Protein AF-A0A7K0ZS64-F1 (afdb_monomer_lite)

Sequence (183 aa):
MRKPKEALHILVADTDDVVGLVGSRLLLAALDNKNVDVAVKVQVAVQSPSAVNLPLPSLPQLPNLVALISQQVKVASPRFSRRASLVLGFSGVNEQVVSNVRSAGSTVPVINLCSFVPALETDLGQIKGNKTIKNLHDSAYRFAANNNVLDCDVCERHREDDESYWLNIADVGARFAVAISKK

pLDDT: mean 80.29, std 14.29, range [37.06, 95.44]

Foldseek 3Di:
DDDQDEAAQEEEAAPDQVQSQLLQLLLVVLLVPFAFSHRYAYAYADPDPVSLPPDPVNPPPADPVSNPRDRRHHHDDPVSLLVHQAYEYAFFGDPVSVVSSVVSVDPHQYAHLLVLLVQLCVQLVPDDDWDDVVSVRVSSNVDSVPDDRGGDPPLPPPDSHDPVSSVSSSVSSNSVSVSNGGD

Radius of gyration: 15.55 Å; chains: 1; bounding box: 38×33×40 Å

Secondary structure (DSSP, 8-state):
-PPPS-EEEEEE-BSSHHHHHHHHHHHHHHHHTS--SSEEEEEEPPS-GGGGG--GGGSS---HHHHT--PPPEE--HHHHTT-SEEEESSBB-HHHHHHHHHTT----EEEHHHHHHHHHHHHHH--S---HHHHHHHHHHHHHHS--SB-TTSTT--TT-HHHHHHHHHHHHHHHHHHS--

Structure (mmCIF, N/CA/C/O backbone):
data_AF-A0A7K0ZS64-F1
#
_entry.id   AF-A0A7K0ZS64-F1
#
loop_
_atom_site.group_PDB
_atom_site.id
_atom_site.type_symbol
_atom_site.label_atom_id
_atom_site.label_alt_id
_atom_site.label_comp_id
_atom_site.label_asym_id
_atom_site.label_entity_id
_atom_site.label_seq_id
_atom_site.pdbx_PDB_ins_code
_atom_site.Cartn_x
_atom_site.Cartn_y
_atom_site.Cartn_z
_atom_site.occupancy
_atom_site.B_iso_or_equiv
_atom_site.auth_seq_id
_atom_site.auth_comp_id
_atom_site.auth_asym_id
_atom_site.auth_atom_id
_atom_site.pdbx_PDB_model_num
ATOM 1 N N . MET A 1 1 ? 1.962 -16.020 26.891 1.00 37.06 1 MET A N 1
ATOM 2 C CA . MET A 1 1 ? 2.330 -15.234 25.689 1.00 37.06 1 MET A CA 1
ATOM 3 C C . MET A 1 1 ? 1.082 -15.038 24.835 1.00 37.06 1 MET A C 1
ATOM 5 O O . MET A 1 1 ? 0.492 -16.029 24.422 1.00 37.06 1 MET A O 1
ATOM 9 N N . ARG A 1 2 ? 0.605 -13.801 24.636 1.00 40.75 2 ARG A N 1
ATOM 10 C CA . ARG A 1 2 ? -0.553 -13.532 23.760 1.00 40.75 2 ARG A CA 1
ATOM 11 C C . ARG A 1 2 ? -0.075 -13.564 22.302 1.00 40.75 2 ARG A C 1
ATOM 13 O O . ARG A 1 2 ? 0.843 -12.829 21.961 1.00 40.75 2 ARG A O 1
ATOM 20 N N . LYS A 1 3 ? -0.670 -14.425 21.466 1.00 39.59 3 LYS A N 1
ATOM 21 C CA . LYS A 1 3 ? -0.498 -14.388 20.000 1.00 39.59 3 LYS A CA 1
ATOM 22 C C . LYS A 1 3 ? -0.865 -12.982 19.493 1.00 39.59 3 LYS A C 1
ATOM 24 O O . LYS A 1 3 ? -1.810 -12.411 20.045 1.00 39.59 3 LYS A O 1
ATOM 29 N N . PRO A 1 4 ? -0.191 -12.428 18.469 1.00 45.56 4 PRO A N 1
ATOM 30 C CA . PRO A 1 4 ? -0.660 -11.191 17.862 1.00 45.56 4 PRO A CA 1
ATOM 31 C C . PRO A 1 4 ? -2.089 -11.397 17.338 1.00 45.56 4 PRO A C 1
ATOM 33 O O . PRO A 1 4 ? -2.377 -12.359 16.620 1.00 45.56 4 PRO A O 1
ATOM 36 N N . LYS A 1 5 ? -2.982 -10.514 17.797 1.00 55.19 5 LYS A N 1
ATOM 37 C CA . LYS A 1 5 ? -4.340 -10.319 17.294 1.00 55.19 5 LYS A CA 1
ATOM 38 C C . LYS A 1 5 ? -4.209 -9.744 15.886 1.00 55.19 5 LYS A C 1
ATOM 40 O O . LYS A 1 5 ? -3.845 -8.586 15.770 1.00 55.19 5 LYS A O 1
ATOM 45 N N . GLU A 1 6 ? -4.508 -10.555 14.874 1.00 65.69 6 GLU A N 1
ATOM 46 C CA . GLU A 1 6 ? -4.578 -10.163 13.457 1.00 65.69 6 GLU A CA 1
ATOM 47 C C . GLU A 1 6 ? -3.235 -9.683 12.852 1.00 65.69 6 GLU A C 1
ATOM 49 O O . GLU A 1 6 ? -2.422 -9.015 13.485 1.00 65.69 6 GLU A O 1
ATOM 54 N N . ALA A 1 7 ? -2.943 -10.101 11.620 1.00 81.88 7 ALA A N 1
ATOM 55 C CA . ALA A 1 7 ? -1.731 -9.695 10.912 1.00 81.88 7 ALA A CA 1
ATOM 56 C C . ALA A 1 7 ? -2.129 -9.023 9.602 1.00 81.88 7 ALA A C 1
ATOM 58 O O . ALA A 1 7 ? -2.833 -9.630 8.792 1.00 81.88 7 ALA A O 1
ATOM 59 N N . LEU A 1 8 ? -1.661 -7.794 9.405 1.00 89.75 8 LEU A N 1
ATOM 60 C CA . LEU A 1 8 ? -1.902 -7.027 8.194 1.00 89.75 8 LEU A CA 1
ATOM 61 C C . LEU A 1 8 ? -0.904 -7.485 7.128 1.00 89.75 8 LEU A C 1
ATOM 63 O O . LEU A 1 8 ? 0.296 -7.235 7.246 1.00 89.75 8 LEU A O 1
ATOM 67 N N . HIS A 1 9 ? -1.389 -8.188 6.106 1.00 93.19 9 HIS A N 1
ATOM 68 C CA . HIS A 1 9 ? -0.557 -8.627 4.987 1.00 93.19 9 HIS A CA 1
ATOM 69 C C . HIS A 1 9 ? -0.666 -7.601 3.859 1.00 93.19 9 HIS A C 1
ATOM 71 O O . HIS A 1 9 ? -1.687 -7.532 3.179 1.00 93.19 9 HIS A O 1
ATOM 77 N N . ILE A 1 10 ? 0.379 -6.805 3.669 1.00 95.44 10 ILE A N 1
ATOM 78 C CA . ILE A 1 10 ? 0.465 -5.805 2.609 1.00 95.44 10 ILE A CA 1
ATOM 79 C C . ILE A 1 10 ? 1.224 -6.418 1.435 1.00 95.44 10 ILE A C 1
ATOM 81 O O . ILE A 1 10 ? 2.388 -6.806 1.569 1.00 95.44 10 ILE A O 1
ATOM 85 N N . LEU A 1 11 ? 0.553 -6.509 0.291 1.00 95.25 11 LEU A N 1
ATOM 86 C CA . LEU A 1 11 ? 1.171 -6.846 -0.982 1.00 95.25 11 LEU A CA 1
ATOM 87 C C . LEU A 1 11 ? 1.473 -5.555 -1.737 1.00 95.25 11 LEU A C 1
ATOM 89 O O . LEU A 1 11 ? 0.552 -4.840 -2.124 1.00 95.25 11 LEU A O 1
ATOM 93 N N . VAL A 1 12 ? 2.749 -5.278 -1.968 1.00 95.06 12 VAL A N 1
ATOM 94 C CA . VAL A 1 12 ? 3.163 -4.181 -2.841 1.00 95.06 12 VAL A CA 1
ATOM 95 C C . VAL A 1 12 ? 3.227 -4.709 -4.266 1.00 95.06 12 VAL A C 1
ATOM 97 O O . VAL A 1 12 ? 3.943 -5.666 -4.539 1.00 95.06 12 VAL A O 1
ATOM 100 N N . ALA A 1 13 ? 2.434 -4.126 -5.149 1.00 92.94 13 ALA A N 1
ATOM 101 C CA . ALA A 1 13 ? 2.282 -4.496 -6.547 1.00 92.94 13 ALA A CA 1
ATOM 102 C C . ALA A 1 13 ? 2.458 -3.240 -7.403 1.00 92.94 13 ALA A C 1
ATOM 104 O O . ALA A 1 13 ? 1.543 -2.838 -8.115 1.00 92.94 13 ALA A O 1
ATOM 105 N N . ASP A 1 14 ? 3.608 -2.587 -7.257 1.00 91.00 14 ASP A N 1
ATOM 106 C CA . ASP A 1 14 ? 3.918 -1.373 -8.004 1.00 91.00 14 ASP A CA 1
ATOM 107 C C . ASP A 1 14 ? 4.063 -1.680 -9.502 1.00 91.00 14 ASP A C 1
ATOM 109 O O . ASP A 1 14 ? 4.414 -2.798 -9.892 1.00 91.00 14 ASP A O 1
ATOM 113 N N . THR A 1 15 ? 3.738 -0.702 -10.342 1.00 87.06 15 THR A N 1
ATOM 114 C CA . THR A 1 15 ? 3.976 -0.754 -11.790 1.00 87.06 15 THR A CA 1
ATOM 115 C C . THR A 1 15 ? 5.456 -0.898 -12.129 1.00 87.06 15 THR A C 1
ATOM 117 O O . THR A 1 15 ? 5.778 -1.547 -13.123 1.00 87.06 15 THR A O 1
ATOM 120 N N . ASP A 1 16 ? 6.334 -0.340 -11.292 1.00 84.69 16 ASP A N 1
ATOM 121 C CA . ASP A 1 16 ? 7.782 -0.420 -11.425 1.00 84.69 16 ASP A CA 1
ATOM 122 C C . ASP A 1 16 ? 8.390 -1.298 -10.313 1.00 84.69 16 ASP A C 1
ATOM 124 O O . ASP A 1 16 ? 8.186 -1.061 -9.118 1.00 84.69 16 ASP A O 1
ATOM 128 N N . ASP A 1 17 ? 9.151 -2.330 -10.696 1.00 83.44 17 ASP A N 1
ATOM 129 C CA . ASP A 1 17 ? 9.758 -3.275 -9.750 1.00 83.44 17 ASP A CA 1
ATOM 130 C C . ASP A 1 17 ? 10.768 -2.577 -8.807 1.00 83.44 17 ASP A C 1
ATOM 132 O O . ASP A 1 17 ? 10.855 -2.946 -7.631 1.00 83.44 17 ASP A O 1
ATOM 136 N N . VAL A 1 18 ? 11.511 -1.564 -9.275 1.00 82.94 18 VAL A N 1
ATOM 137 C CA . VAL A 1 18 ? 12.466 -0.792 -8.460 1.00 82.94 18 VAL A CA 1
ATOM 138 C C . VAL A 1 18 ? 11.723 0.041 -7.430 1.00 82.94 18 VAL A C 1
ATOM 140 O O . VAL A 1 18 ? 12.035 -0.036 -6.237 1.00 82.94 18 VAL A O 1
ATOM 143 N N . VAL A 1 19 ? 10.699 0.777 -7.862 1.00 86.31 19 VAL A N 1
ATOM 144 C CA . VAL A 1 19 ? 9.859 1.576 -6.961 1.00 86.31 19 VAL A CA 1
ATOM 145 C C . VAL A 1 19 ? 9.161 0.679 -5.945 1.00 86.31 19 VAL A C 1
ATOM 147 O O . VAL A 1 19 ? 9.183 0.966 -4.747 1.00 86.31 19 VAL A O 1
ATOM 150 N N . GLY A 1 20 ? 8.619 -0.459 -6.381 1.00 89.25 20 GLY A N 1
ATOM 151 C CA . GLY A 1 20 ? 8.008 -1.447 -5.499 1.00 89.25 20 GLY A CA 1
ATOM 152 C C . GLY A 1 20 ? 8.982 -1.972 -4.445 1.00 89.25 20 GLY A C 1
ATOM 153 O O . GLY A 1 20 ? 8.640 -2.028 -3.259 1.00 89.25 20 GLY A O 1
ATOM 154 N N . LEU A 1 21 ? 10.211 -2.319 -4.840 1.00 87.31 21 LEU A N 1
ATOM 155 C CA . LEU A 1 21 ? 11.250 -2.810 -3.934 1.00 87.31 21 LEU A CA 1
ATOM 156 C C . LEU A 1 21 ? 11.711 -1.735 -2.948 1.00 87.31 21 LEU A C 1
ATOM 158 O O . LEU A 1 21 ? 11.668 -1.975 -1.740 1.00 87.31 21 LEU A O 1
ATOM 162 N N . VAL A 1 22 ? 12.141 -0.569 -3.431 1.00 86.94 22 VAL A N 1
ATOM 163 C CA . VAL A 1 22 ? 12.672 0.520 -2.595 1.00 86.94 22 VAL A CA 1
ATOM 164 C C . VAL A 1 22 ? 11.569 1.114 -1.721 1.00 86.94 22 VAL A C 1
ATOM 166 O O . VAL A 1 22 ? 11.741 1.210 -0.506 1.00 86.94 22 VAL A O 1
ATOM 169 N N . GLY A 1 23 ? 10.395 1.399 -2.288 1.00 90.62 23 GLY A N 1
ATOM 170 C CA . GLY A 1 23 ? 9.228 1.885 -1.552 1.00 90.62 23 GLY A CA 1
ATOM 171 C C . GLY A 1 23 ? 8.790 0.930 -0.443 1.00 90.62 23 GLY A C 1
ATOM 172 O O . GLY A 1 23 ? 8.464 1.358 0.663 1.00 90.62 23 GLY A O 1
ATOM 173 N N . SER A 1 24 ? 8.886 -0.384 -0.660 1.00 92.44 24 SER A N 1
ATOM 174 C CA . SER A 1 24 ? 8.609 -1.361 0.400 1.00 92.44 24 SER A CA 1
ATOM 175 C C . SER A 1 24 ? 9.630 -1.335 1.532 1.00 92.44 24 SER A C 1
ATOM 177 O O . SER A 1 24 ? 9.258 -1.571 2.681 1.00 92.44 24 SER A O 1
ATOM 179 N N . ARG A 1 25 ? 10.905 -1.040 1.245 1.00 90.38 25 ARG A N 1
ATOM 180 C CA . ARG A 1 25 ? 11.928 -0.861 2.290 1.00 90.38 25 ARG A CA 1
ATOM 181 C C . ARG A 1 25 ? 11.641 0.384 3.110 1.00 90.38 25 ARG A C 1
ATOM 183 O O . ARG A 1 25 ? 11.686 0.311 4.333 1.00 90.38 25 ARG A O 1
ATOM 190 N N . LEU A 1 26 ? 11.288 1.482 2.441 1.00 90.94 26 LEU A N 1
ATOM 191 C CA . LEU A 1 26 ? 10.873 2.735 3.074 1.00 90.94 26 LEU A CA 1
ATOM 192 C C . LEU A 1 26 ? 9.656 2.522 3.980 1.00 90.94 26 LEU A C 1
ATOM 194 O O . LEU A 1 26 ? 9.672 2.911 5.147 1.00 90.94 26 LEU A O 1
ATOM 198 N N . LEU A 1 27 ? 8.634 1.830 3.477 1.00 93.31 27 LEU A N 1
ATOM 199 C CA . LEU A 1 27 ? 7.438 1.494 4.242 1.00 93.31 27 LEU A CA 1
ATOM 200 C C . LEU A 1 27 ? 7.762 0.602 5.447 1.00 93.31 27 LEU A C 1
ATOM 202 O O . LEU A 1 27 ? 7.285 0.870 6.545 1.00 93.31 27 LEU A O 1
ATOM 206 N N . LEU A 1 28 ? 8.585 -0.436 5.277 1.00 91.19 28 LEU A N 1
ATOM 207 C CA . LEU A 1 28 ? 9.027 -1.274 6.395 1.00 91.19 28 LEU A CA 1
ATOM 208 C C . LEU A 1 28 ? 9.800 -0.463 7.436 1.00 91.19 28 LEU A C 1
ATOM 210 O O . LEU A 1 28 ? 9.508 -0.579 8.619 1.00 91.19 28 LEU A O 1
ATOM 214 N N . ALA A 1 29 ? 10.720 0.403 7.010 1.00 89.38 29 ALA A N 1
ATOM 215 C CA . ALA A 1 29 ? 11.474 1.265 7.913 1.00 89.38 29 ALA A CA 1
ATOM 216 C C . ALA A 1 29 ? 10.550 2.204 8.701 1.00 89.38 29 ALA A C 1
ATOM 218 O O . ALA A 1 29 ? 10.731 2.402 9.903 1.00 89.38 29 ALA A O 1
ATOM 219 N N . ALA A 1 30 ? 9.529 2.759 8.048 1.00 90.25 30 ALA A N 1
ATOM 220 C CA . ALA A 1 30 ? 8.510 3.566 8.702 1.00 90.25 30 ALA A CA 1
ATOM 221 C C . ALA A 1 30 ? 7.696 2.758 9.725 1.00 90.25 30 ALA A C 1
ATOM 223 O O . ALA A 1 30 ? 7.460 3.239 10.832 1.00 90.25 30 ALA A O 1
ATOM 224 N N . LEU A 1 31 ? 7.289 1.536 9.377 1.00 89.50 31 LEU A N 1
ATOM 225 C CA . LEU A 1 31 ? 6.524 0.650 10.255 1.00 89.50 31 LEU A CA 1
ATOM 226 C C . LEU A 1 31 ? 7.343 0.184 11.463 1.00 89.50 31 LEU A C 1
ATOM 228 O O . LEU A 1 31 ? 6.822 0.212 12.572 1.00 89.50 31 LEU A O 1
ATOM 232 N N . ASP A 1 32 ? 8.615 -0.175 11.273 1.00 85.56 32 ASP A N 1
ATOM 233 C CA . ASP A 1 32 ? 9.528 -0.591 12.348 1.00 85.56 32 ASP A CA 1
ATOM 234 C C . ASP A 1 32 ? 9.771 0.543 13.359 1.00 85.56 32 ASP A C 1
ATOM 236 O O . ASP A 1 32 ? 9.896 0.306 14.560 1.00 85.56 32 ASP A O 1
ATOM 240 N N . ASN A 1 33 ? 9.799 1.794 12.885 1.00 80.50 33 ASN A N 1
ATOM 241 C CA . ASN A 1 33 ? 9.957 2.981 13.727 1.00 80.50 33 ASN A CA 1
ATOM 242 C C . ASN A 1 33 ? 8.678 3.383 14.483 1.00 80.50 33 ASN A C 1
ATOM 244 O O . ASN A 1 33 ? 8.717 4.294 15.318 1.00 80.50 33 ASN A O 1
ATOM 248 N N . LYS A 1 34 ? 7.527 2.765 14.195 1.00 79.31 34 LYS A N 1
ATOM 249 C CA . LYS A 1 34 ? 6.248 3.091 14.837 1.00 79.31 34 LYS A CA 1
ATOM 250 C C . LYS A 1 34 ? 5.751 1.909 15.662 1.00 79.31 34 LYS A C 1
ATOM 252 O O . LYS A 1 34 ? 5.772 0.764 15.233 1.00 79.31 34 LYS A O 1
ATOM 257 N N . ASN A 1 35 ? 5.226 2.192 16.854 1.00 67.19 35 ASN A N 1
ATOM 258 C CA . ASN A 1 35 ? 4.587 1.182 17.704 1.00 67.19 35 ASN A CA 1
ATOM 259 C C . ASN A 1 35 ? 3.205 0.793 17.144 1.00 67.19 35 ASN A C 1
ATOM 261 O O . ASN A 1 35 ? 2.166 1.193 17.672 1.00 67.19 35 ASN A O 1
ATOM 265 N N . VAL A 1 36 ? 3.188 0.030 16.054 1.00 68.94 36 VAL A N 1
ATOM 266 C CA . VAL A 1 36 ? 1.974 -0.549 15.467 1.00 68.94 36 VAL A CA 1
ATOM 267 C C . VAL A 1 36 ? 1.550 -1.778 16.296 1.00 68.94 36 VAL A C 1
ATOM 269 O O . VAL A 1 36 ? 2.353 -2.680 16.514 1.00 68.94 36 VAL A O 1
ATOM 272 N N . ASP A 1 37 ? 0.296 -1.856 16.776 1.00 66.94 37 ASP A N 1
ATOM 273 C CA . ASP A 1 37 ? -0.239 -3.020 17.545 1.00 66.94 37 ASP A CA 1
ATOM 274 C C . ASP A 1 37 ? -0.221 -4.327 16.776 1.00 66.94 37 ASP A C 1
ATOM 276 O O . ASP A 1 37 ? -0.379 -5.411 17.344 1.00 66.94 37 ASP A O 1
ATOM 280 N N . VAL A 1 38 ? -0.194 -4.183 15.464 1.00 72.81 38 VAL A N 1
ATOM 281 C CA . VAL A 1 38 ? -0.557 -5.197 14.503 1.00 72.81 38 VAL A CA 1
ATOM 282 C C . VAL A 1 38 ? 0.721 -5.715 13.899 1.00 72.81 38 VAL A C 1
ATOM 284 O O . VAL A 1 38 ? 1.593 -4.946 13.503 1.00 72.81 38 VAL A O 1
ATOM 287 N N . ALA A 1 39 ? 0.817 -7.033 13.773 1.00 82.62 39 ALA A N 1
ATOM 288 C CA . ALA A 1 39 ? 1.901 -7.616 13.007 1.00 82.62 39 ALA A CA 1
ATOM 289 C C . ALA A 1 39 ? 1.707 -7.250 11.527 1.00 82.62 39 ALA A C 1
ATOM 291 O O . ALA A 1 39 ? 0.869 -7.849 10.851 1.00 82.62 39 ALA A O 1
ATOM 292 N N . VAL A 1 40 ? 2.463 -6.273 11.026 1.00 88.19 40 VAL A N 1
ATOM 293 C CA . VAL A 1 40 ? 2.460 -5.913 9.605 1.00 88.19 40 VAL A CA 1
ATOM 294 C C . VAL A 1 40 ? 3.497 -6.757 8.875 1.00 88.19 40 VAL A C 1
ATOM 296 O O . VAL A 1 40 ? 4.635 -6.901 9.315 1.00 88.19 40 VAL A O 1
ATOM 299 N N . LYS A 1 41 ? 3.095 -7.358 7.758 1.00 91.75 41 LYS A N 1
ATOM 300 C CA . LYS A 1 41 ? 3.989 -8.077 6.852 1.00 91.75 41 LYS A CA 1
ATOM 301 C C . LYS A 1 41 ? 3.887 -7.445 5.482 1.00 91.75 41 LYS A C 1
ATOM 303 O O . LYS A 1 41 ? 2.808 -7.456 4.901 1.00 91.75 41 LYS A O 1
ATOM 308 N N . VAL A 1 42 ? 5.009 -6.961 4.966 1.00 93.31 42 VAL A N 1
ATOM 309 C CA . VAL A 1 42 ? 5.106 -6.374 3.627 1.00 93.31 42 VAL A CA 1
ATOM 310 C C . VAL A 1 42 ? 5.871 -7.340 2.724 1.00 93.31 42 VAL A C 1
ATOM 312 O O . VAL A 1 42 ? 6.944 -7.820 3.101 1.00 93.31 42 VAL A O 1
ATOM 315 N N . GLN A 1 43 ? 5.313 -7.666 1.558 1.00 93.19 43 GLN A N 1
ATOM 316 C CA . GLN A 1 43 ? 6.025 -8.377 0.489 1.00 93.19 43 GLN A CA 1
ATOM 317 C C . GLN A 1 43 ? 5.726 -7.733 -0.862 1.00 93.19 43 GLN A C 1
ATOM 319 O O . GLN A 1 43 ? 4.623 -7.237 -1.078 1.00 93.19 43 GLN A O 1
ATOM 324 N N . VAL A 1 44 ? 6.701 -7.778 -1.766 1.00 92.12 44 VAL A N 1
ATOM 325 C CA . VAL A 1 44 ? 6.622 -7.194 -3.112 1.00 92.12 44 VAL A CA 1
ATOM 326 C C . VAL A 1 44 ? 6.304 -8.261 -4.146 1.00 92.12 44 VAL A C 1
ATOM 328 O O . VAL A 1 44 ? 6.967 -9.294 -4.198 1.00 92.12 44 VAL A O 1
ATOM 331 N N . ALA A 1 45 ? 5.328 -8.009 -5.006 1.00 90.31 45 ALA A N 1
ATOM 332 C CA . ALA A 1 45 ? 5.211 -8.687 -6.284 1.00 90.31 45 ALA A CA 1
ATOM 333 C C . ALA A 1 45 ? 6.138 -7.995 -7.287 1.00 90.31 45 ALA A C 1
ATOM 335 O O . ALA A 1 45 ? 5.940 -6.825 -7.586 1.00 90.31 45 ALA A O 1
ATOM 336 N N . VAL A 1 46 ? 7.130 -8.732 -7.784 1.00 82.31 46 VAL A N 1
ATOM 337 C CA . VAL A 1 46 ? 7.973 -8.309 -8.909 1.00 82.31 46 VAL A CA 1
ATOM 338 C C . VAL A 1 46 ? 7.551 -9.055 -10.169 1.00 82.31 46 VAL A C 1
ATOM 340 O O . VAL A 1 46 ? 7.172 -10.231 -10.086 1.00 82.31 46 VAL A O 1
ATOM 343 N N . GLN A 1 47 ? 7.639 -8.410 -11.329 1.00 70.44 47 GLN A N 1
ATOM 344 C CA . GLN A 1 47 ? 7.452 -9.086 -12.615 1.00 70.44 47 GLN A CA 1
ATOM 345 C C . GLN A 1 47 ? 8.630 -10.019 -12.925 1.00 70.44 47 GLN A C 1
ATOM 347 O O . GLN A 1 47 ? 8.435 -11.109 -13.467 1.00 70.44 47 GLN A O 1
ATOM 352 N N . SER A 1 48 ? 9.845 -9.626 -12.528 1.00 62.06 48 SER A N 1
ATOM 353 C CA . SER A 1 48 ? 11.056 -10.428 -12.703 1.00 62.06 48 SER A CA 1
ATOM 354 C C . SER A 1 48 ? 11.657 -10.844 -11.353 1.00 62.06 48 SER A C 1
ATOM 356 O O . SER A 1 48 ? 12.160 -9.996 -10.615 1.00 62.06 48 SER A O 1
ATOM 358 N N . PRO A 1 49 ? 11.708 -12.150 -11.014 1.00 52.75 49 PRO A N 1
ATOM 359 C CA . PRO A 1 49 ? 12.391 -12.639 -9.810 1.00 52.75 49 PRO A CA 1
ATOM 360 C C . PRO A 1 49 ? 13.878 -12.251 -9.748 1.00 52.75 49 PRO A C 1
ATOM 362 O O . PRO A 1 49 ? 14.471 -12.235 -8.670 1.00 52.75 49 PRO A O 1
ATOM 365 N N . SER A 1 50 ? 14.481 -11.920 -10.892 1.00 50.50 50 SER A N 1
ATOM 366 C CA . SER A 1 50 ? 15.855 -11.427 -11.003 1.00 50.50 50 SER A CA 1
ATOM 367 C C . SER A 1 50 ? 16.047 -10.053 -10.348 1.00 50.50 50 SER A C 1
ATOM 369 O O . SER A 1 50 ? 17.144 -9.767 -9.879 1.00 50.50 50 SER A O 1
ATOM 371 N N . ALA A 1 51 ? 14.991 -9.233 -10.243 1.00 51.72 51 ALA A N 1
ATOM 372 C CA . ALA A 1 51 ? 15.033 -7.898 -9.630 1.00 51.72 51 ALA A CA 1
ATOM 373 C C . ALA A 1 51 ? 15.325 -7.932 -8.116 1.00 51.72 51 ALA A C 1
ATOM 375 O O . ALA A 1 51 ? 15.789 -6.971 -7.515 1.00 51.72 51 ALA A O 1
ATOM 376 N N . VAL A 1 52 ? 15.085 -9.080 -7.490 1.00 51.62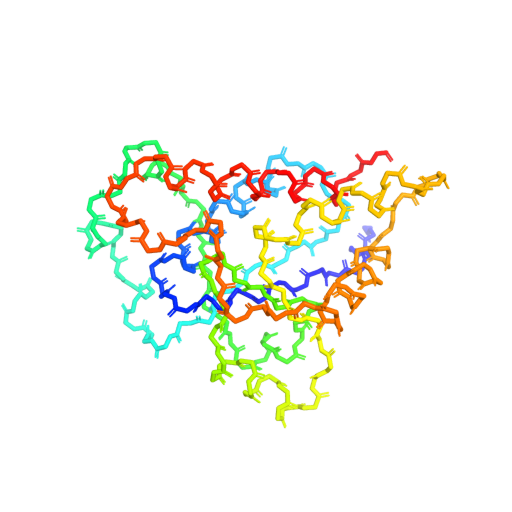 52 VAL A N 1
ATOM 377 C CA . VAL A 1 52 ? 15.100 -9.300 -6.036 1.00 51.62 52 VAL A CA 1
ATOM 378 C C . VAL A 1 52 ? 16.519 -9.475 -5.513 1.00 51.62 52 VAL A C 1
ATOM 380 O O . VAL A 1 52 ? 16.820 -9.130 -4.372 1.00 51.62 52 VAL A O 1
ATOM 383 N N . ASN A 1 53 ? 17.380 -10.020 -6.373 1.00 48.62 53 ASN A N 1
ATOM 384 C CA . ASN A 1 53 ? 18.800 -10.224 -6.126 1.00 48.62 53 ASN A CA 1
ATOM 385 C C . ASN A 1 53 ? 19.655 -9.141 -6.784 1.00 48.62 53 ASN A C 1
ATOM 387 O O . ASN A 1 53 ? 20.876 -9.282 -6.772 1.00 48.62 53 ASN A O 1
ATOM 391 N N . LEU A 1 54 ? 19.054 -8.085 -7.352 1.00 48.06 54 LEU A N 1
ATOM 392 C CA . LEU A 1 54 ? 19.824 -6.912 -7.737 1.00 48.06 54 LEU A CA 1
ATOM 393 C C . LEU A 1 54 ? 20.411 -6.347 -6.442 1.00 48.06 54 LEU A C 1
ATOM 395 O O . LEU A 1 54 ? 19.654 -5.899 -5.570 1.00 48.06 54 LEU A O 1
ATOM 399 N N . PRO A 1 55 ? 21.742 -6.398 -6.243 1.00 45.12 55 PRO A N 1
ATOM 400 C CA . PRO A 1 55 ? 22.322 -5.594 -5.191 1.00 45.12 55 PRO A CA 1
ATOM 401 C C . PRO A 1 55 ? 21.862 -4.157 -5.473 1.00 45.12 55 PRO A C 1
ATOM 403 O O . PRO A 1 55 ? 21.891 -3.727 -6.625 1.00 45.12 55 PRO A O 1
ATOM 406 N N . LEU A 1 56 ? 21.418 -3.434 -4.437 1.00 46.84 56 LEU A N 1
ATOM 407 C CA . LEU A 1 56 ? 21.138 -1.987 -4.477 1.00 46.84 56 LEU A CA 1
ATOM 408 C C . LEU A 1 56 ? 21.992 -1.201 -5.507 1.00 46.84 56 LEU A C 1
ATOM 410 O O . LEU A 1 56 ? 21.414 -0.387 -6.212 1.00 46.84 56 LEU A O 1
ATOM 414 N N . PRO A 1 57 ? 23.309 -1.464 -5.678 1.00 39.88 57 PRO A N 1
ATOM 415 C CA . PRO A 1 57 ? 24.148 -0.828 -6.709 1.00 39.88 57 PRO A CA 1
ATOM 416 C C . PRO A 1 57 ? 23.849 -1.140 -8.192 1.00 39.88 57 PRO A C 1
ATOM 418 O O . PRO A 1 57 ? 24.572 -0.644 -9.049 1.00 39.88 57 PRO A O 1
ATOM 421 N N . SER A 1 58 ? 22.853 -1.963 -8.522 1.00 45.78 58 SER A N 1
ATOM 422 C CA . SER A 1 58 ? 22.403 -2.210 -9.909 1.00 45.78 58 SER A CA 1
ATOM 423 C C . SER A 1 58 ? 21.026 -1.612 -10.220 1.00 45.78 58 SER A C 1
ATOM 425 O O . SER A 1 58 ? 20.564 -1.691 -11.356 1.00 45.78 58 SER A O 1
ATOM 427 N N . LEU A 1 59 ? 20.408 -0.976 -9.222 1.00 54.78 59 LEU A N 1
ATOM 428 C CA . LEU A 1 59 ? 19.365 0.028 -9.408 1.00 54.78 59 LEU A CA 1
ATOM 429 C C . LEU A 1 59 ? 20.055 1.329 -9.875 1.00 54.78 59 LEU A C 1
ATOM 431 O O . LEU A 1 59 ? 21.259 1.481 -9.625 1.00 54.78 59 LEU A O 1
ATOM 435 N N . PRO A 1 60 ? 19.370 2.272 -10.547 1.00 57.34 60 PRO A N 1
ATOM 436 C CA . PRO A 1 60 ? 19.923 3.618 -10.723 1.00 57.34 60 PRO A CA 1
ATOM 437 C C . PRO A 1 60 ? 20.441 4.146 -9.382 1.00 57.34 60 PRO A C 1
ATOM 439 O O . PRO A 1 60 ? 19.944 3.740 -8.330 1.00 57.34 60 PRO A O 1
ATOM 442 N N . GLN A 1 61 ? 21.493 4.975 -9.408 1.00 63.75 61 GLN A N 1
ATOM 443 C CA . GLN A 1 61 ? 22.136 5.469 -8.187 1.00 63.75 61 GLN A CA 1
ATOM 444 C C . GLN A 1 61 ? 21.092 6.126 -7.283 1.00 63.75 61 GLN A C 1
ATOM 446 O O . GLN A 1 61 ? 20.709 7.273 -7.495 1.00 63.75 61 GLN A O 1
ATOM 451 N N . LEU A 1 62 ? 20.629 5.376 -6.282 1.00 67.06 62 LEU A N 1
ATOM 452 C CA . LEU A 1 62 ? 19.693 5.893 -5.306 1.00 67.06 62 L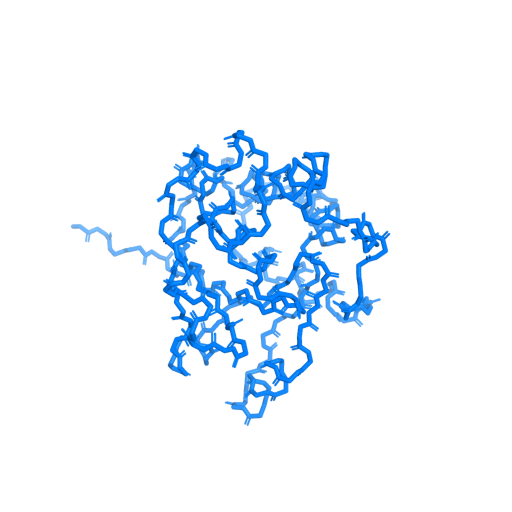EU A CA 1
ATOM 453 C C . LEU A 1 62 ? 20.388 7.020 -4.538 1.00 67.06 62 LEU A C 1
ATOM 455 O O . LEU A 1 62 ? 21.580 6.904 -4.226 1.00 67.06 62 LEU A O 1
ATOM 459 N N . PRO A 1 63 ? 19.652 8.073 -4.163 1.00 70.62 63 PRO A N 1
ATOM 460 C CA . PRO A 1 63 ? 20.166 9.085 -3.258 1.00 70.62 63 PRO A CA 1
ATOM 461 C C . PRO A 1 63 ? 20.741 8.437 -1.994 1.00 70.62 63 PRO A C 1
ATOM 463 O O . PRO A 1 63 ? 20.171 7.484 -1.454 1.00 70.62 63 PRO A O 1
ATOM 466 N N . ASN A 1 64 ? 21.855 8.973 -1.489 1.00 72.44 64 ASN A N 1
ATOM 467 C CA . ASN A 1 64 ? 22.598 8.377 -0.373 1.00 72.44 64 ASN A CA 1
ATOM 468 C C . ASN A 1 64 ? 21.709 8.079 0.847 1.00 72.44 64 ASN A C 1
ATOM 470 O O . ASN A 1 64 ? 21.837 7.019 1.452 1.00 72.44 64 ASN A O 1
ATOM 474 N N . LEU A 1 65 ? 20.777 8.977 1.187 1.00 71.75 65 LEU A N 1
ATOM 475 C CA . LEU A 1 65 ? 19.858 8.790 2.316 1.00 71.75 65 LEU A CA 1
ATOM 476 C C . LEU A 1 65 ? 18.946 7.566 2.150 1.00 71.75 65 LEU A C 1
ATOM 478 O O . LEU A 1 65 ? 18.684 6.860 3.121 1.00 71.75 65 LEU A O 1
ATOM 482 N N . VAL A 1 66 ? 18.506 7.284 0.924 1.00 71.38 66 VAL A N 1
ATOM 483 C CA . VAL A 1 66 ? 17.657 6.131 0.591 1.00 71.38 66 VAL A CA 1
ATOM 484 C C . VAL A 1 66 ? 18.488 4.852 0.581 1.00 71.38 66 VAL A C 1
ATOM 486 O O . VAL A 1 66 ? 18.059 3.821 1.097 1.00 71.38 66 VAL A O 1
ATOM 489 N N . ALA A 1 67 ? 19.713 4.924 0.053 1.00 71.31 67 ALA A N 1
ATOM 490 C CA . ALA A 1 67 ? 20.638 3.795 -0.005 1.00 71.31 67 ALA A CA 1
ATOM 491 C C . ALA A 1 67 ? 21.051 3.270 1.387 1.00 71.31 67 ALA A C 1
ATOM 493 O O . ALA A 1 67 ? 21.383 2.092 1.521 1.00 71.31 67 ALA A O 1
ATOM 494 N N . LEU A 1 68 ? 21.001 4.112 2.428 1.00 76.44 68 LEU A N 1
ATOM 495 C CA . LEU A 1 68 ? 21.295 3.727 3.818 1.00 76.44 68 LEU A CA 1
ATOM 496 C C . LEU A 1 68 ? 20.208 2.842 4.460 1.00 76.44 68 LEU A C 1
ATOM 498 O O . LEU A 1 68 ? 20.433 2.264 5.527 1.00 76.44 68 LEU A O 1
ATOM 502 N N . ILE A 1 69 ? 19.035 2.716 3.836 1.00 74.75 69 ILE A N 1
ATOM 503 C CA . ILE A 1 69 ? 17.891 1.990 4.393 1.00 74.75 69 ILE A CA 1
ATOM 504 C C . ILE A 1 69 ? 18.053 0.492 4.120 1.00 74.75 69 ILE A C 1
ATOM 506 O O . ILE A 1 69 ? 17.985 0.012 2.986 1.00 74.75 69 ILE A O 1
ATOM 510 N N . SER A 1 70 ? 18.294 -0.259 5.196 1.00 75.50 70 SER A N 1
ATOM 511 C CA . SER A 1 70 ? 18.760 -1.652 5.153 1.00 75.50 70 SER A CA 1
ATOM 512 C C . SER A 1 70 ? 17.656 -2.700 5.314 1.00 75.50 70 SER A C 1
ATOM 514 O O . SER A 1 70 ? 17.939 -3.901 5.279 1.00 75.50 70 SER A O 1
ATOM 516 N N . GLN A 1 71 ? 16.398 -2.277 5.471 1.00 82.56 71 GLN A N 1
ATOM 517 C CA . GLN A 1 71 ? 15.255 -3.174 5.605 1.00 82.56 71 GLN A CA 1
ATOM 518 C C . GLN A 1 71 ? 15.202 -4.164 4.437 1.00 82.56 71 GLN A C 1
ATOM 520 O O . GLN A 1 71 ? 15.224 -3.790 3.265 1.00 82.56 71 GLN A O 1
ATOM 525 N N . GLN A 1 72 ? 15.112 -5.453 4.761 1.00 82.06 72 GLN A N 1
ATOM 526 C CA . GLN A 1 72 ? 14.999 -6.503 3.756 1.00 82.06 72 GLN A CA 1
ATOM 527 C C . GLN A 1 72 ? 13.538 -6.714 3.363 1.00 82.06 72 GLN A C 1
ATOM 529 O O . GLN A 1 72 ? 12.700 -7.071 4.193 1.00 82.06 72 GLN A O 1
ATOM 534 N N . VAL A 1 73 ? 13.251 -6.569 2.072 1.00 84.12 73 VAL A N 1
ATOM 535 C CA . VAL A 1 73 ? 11.941 -6.875 1.490 1.00 84.12 73 VAL A CA 1
ATOM 536 C C . VAL A 1 73 ? 11.973 -8.267 0.878 1.00 84.12 73 VAL A C 1
ATOM 538 O O . VAL A 1 73 ? 12.940 -8.656 0.225 1.00 84.12 73 VAL A O 1
ATOM 541 N N . LYS A 1 74 ? 10.900 -9.030 1.093 1.00 87.88 74 LYS A N 1
ATOM 542 C CA . LYS A 1 74 ? 10.716 -10.354 0.492 1.00 87.88 74 LYS A CA 1
ATOM 543 C C . LYS A 1 74 ? 9.777 -10.271 -0.697 1.00 87.88 74 LYS A C 1
ATOM 545 O O . LYS A 1 74 ? 8.808 -9.515 -0.676 1.00 87.88 74 LYS A O 1
ATOM 550 N N . VAL A 1 75 ? 10.013 -11.133 -1.676 1.00 87.44 75 VAL A N 1
ATOM 551 C CA . VAL A 1 75 ? 9.072 -11.347 -2.776 1.00 87.44 75 VAL A CA 1
ATOM 552 C C . VAL A 1 75 ? 7.847 -12.075 -2.273 1.00 87.44 75 VAL A C 1
ATOM 554 O O . VAL A 1 75 ? 7.943 -13.032 -1.497 1.00 87.44 75 VAL A O 1
ATOM 557 N N . ALA A 1 76 ? 6.698 -11.640 -2.763 1.00 88.12 76 ALA A N 1
ATOM 558 C CA . ALA A 1 76 ? 5.423 -12.250 -2.497 1.00 88.12 76 ALA A CA 1
ATOM 559 C C . ALA A 1 76 ? 5.364 -13.658 -3.092 1.00 88.12 76 ALA A C 1
ATOM 561 O O . ALA A 1 76 ? 5.380 -13.860 -4.304 1.00 88.12 76 ALA A O 1
ATOM 562 N N . SER A 1 77 ? 5.240 -14.659 -2.222 1.00 86.69 77 SER A N 1
ATOM 563 C CA . SER A 1 77 ? 4.852 -15.997 -2.678 1.00 86.69 77 SER A CA 1
ATOM 564 C C . SER A 1 77 ? 3.383 -16.002 -3.131 1.00 86.69 77 SER A C 1
ATOM 566 O O . SER A 1 77 ? 2.571 -15.271 -2.557 1.00 86.69 77 SER A O 1
ATOM 568 N N . PRO A 1 78 ? 2.957 -16.924 -4.015 1.00 82.81 78 PRO A N 1
ATOM 569 C CA . PRO A 1 78 ? 1.540 -17.069 -4.374 1.00 82.81 78 PRO A CA 1
ATOM 570 C C . PRO A 1 78 ? 0.611 -17.325 -3.173 1.00 82.81 78 PRO A C 1
ATOM 572 O O . PRO A 1 78 ? -0.593 -17.073 -3.215 1.00 82.81 78 PRO A O 1
ATOM 575 N N . ARG A 1 79 ? 1.143 -17.881 -2.075 1.00 86.44 79 ARG A N 1
ATOM 576 C CA . ARG A 1 79 ? 0.397 -18.051 -0.816 1.00 86.44 79 ARG A CA 1
ATOM 577 C C . ARG A 1 79 ? 0.232 -16.733 -0.063 1.00 86.44 79 ARG A C 1
ATOM 579 O O . ARG A 1 79 ? -0.794 -16.552 0.581 1.00 86.44 79 ARG A O 1
ATOM 586 N N . PHE A 1 80 ? 1.226 -15.851 -0.125 1.00 89.56 80 PHE A N 1
ATOM 587 C CA . PHE A 1 80 ? 1.161 -14.531 0.490 1.00 89.56 80 PHE A CA 1
ATOM 588 C C . PHE A 1 80 ? 0.167 -13.637 -0.250 1.00 89.56 80 PHE A C 1
ATOM 590 O O . PHE A 1 80 ? -0.715 -13.083 0.394 1.00 89.56 80 PHE A O 1
ATOM 597 N N . SER A 1 81 ? 0.225 -13.588 -1.585 1.00 86.75 81 SER A N 1
ATOM 598 C CA . SER A 1 81 ? -0.678 -12.752 -2.391 1.00 86.75 81 SER A CA 1
ATOM 599 C C . SER A 1 81 ? -2.155 -13.091 -2.163 1.00 86.75 81 SER A C 1
ATOM 601 O O . SER A 1 81 ? -2.990 -12.201 -2.063 1.00 86.75 81 SER A O 1
ATOM 603 N N . ARG A 1 82 ? -2.480 -14.377 -1.970 1.00 85.25 82 ARG A N 1
ATOM 604 C CA . ARG A 1 82 ? -3.840 -14.831 -1.616 1.00 85.25 82 ARG A CA 1
ATOM 605 C C . ARG A 1 82 ? -4.301 -14.432 -0.214 1.00 85.25 82 ARG A C 1
ATOM 607 O O . ARG A 1 82 ? -5.491 -14.464 0.063 1.00 85.25 82 ARG A O 1
ATOM 614 N N . ARG A 1 83 ? -3.367 -14.123 0.685 1.00 88.44 83 ARG A N 1
ATOM 615 C CA . ARG A 1 83 ? -3.640 -13.699 2.066 1.00 88.44 83 ARG A CA 1
ATOM 616 C C . ARG A 1 83 ? -3.511 -12.190 2.248 1.00 88.44 83 ARG A C 1
ATOM 618 O O . ARG A 1 83 ? -3.627 -11.733 3.382 1.00 88.44 83 ARG A O 1
ATOM 625 N N . ALA A 1 84 ? -3.238 -11.448 1.174 1.00 91.31 84 ALA A N 1
ATOM 626 C CA . ALA A 1 84 ? -3.114 -10.003 1.225 1.00 91.31 84 ALA A CA 1
ATOM 627 C C . ALA A 1 84 ? -4.400 -9.392 1.799 1.00 91.31 84 ALA A C 1
ATOM 629 O O . ALA A 1 84 ? -5.505 -9.696 1.356 1.00 91.31 84 ALA A O 1
ATOM 630 N N . SER A 1 85 ? -4.228 -8.550 2.810 1.00 92.19 85 SER A N 1
ATOM 631 C CA . SER A 1 85 ? -5.268 -7.723 3.424 1.00 92.19 85 SER A CA 1
ATOM 632 C C . SER A 1 85 ? -5.381 -6.368 2.726 1.00 92.19 85 SER A C 1
ATOM 634 O O . SER A 1 85 ? -6.416 -5.715 2.802 1.00 92.19 85 SER A O 1
ATOM 636 N N . LEU A 1 86 ? -4.313 -5.966 2.036 1.00 94.06 86 LEU A N 1
ATOM 637 C CA . LEU A 1 86 ? -4.220 -4.744 1.255 1.00 94.06 86 LEU A CA 1
ATOM 638 C C . LEU A 1 86 ? -3.257 -4.978 0.089 1.00 94.06 86 LEU A C 1
ATOM 640 O O . LEU A 1 86 ? -2.184 -5.556 0.290 1.00 94.06 86 LEU A O 1
ATOM 644 N N . VAL A 1 87 ? -3.630 -4.529 -1.106 1.00 94.75 87 VAL A N 1
ATOM 645 C CA . VAL A 1 87 ? -2.719 -4.424 -2.250 1.00 94.75 87 VAL A CA 1
ATOM 646 C C . VAL A 1 87 ? -2.453 -2.949 -2.488 1.00 94.75 87 VAL A C 1
ATOM 648 O O . VAL A 1 87 ? -3.399 -2.167 -2.557 1.00 94.75 87 VAL A O 1
ATOM 651 N N . LEU A 1 88 ? -1.187 -2.562 -2.597 1.00 95.31 88 LEU A N 1
ATOM 652 C CA . LEU A 1 88 ? -0.829 -1.173 -2.846 1.00 95.31 88 LEU A CA 1
ATOM 653 C C . LEU A 1 88 ? 0.288 -1.021 -3.870 1.00 95.31 88 LEU A C 1
ATOM 655 O O . LEU A 1 88 ? 1.064 -1.946 -4.087 1.00 95.31 88 LEU A O 1
ATOM 659 N N . GLY A 1 89 ? 0.392 0.171 -4.436 1.00 93.44 89 GLY A N 1
ATOM 660 C CA . GLY A 1 89 ? 1.556 0.646 -5.176 1.00 93.44 89 GLY A CA 1
ATOM 661 C C . GLY A 1 89 ? 1.845 2.104 -4.824 1.00 93.44 89 GLY A C 1
ATOM 662 O O . GLY A 1 89 ? 1.014 2.762 -4.198 1.00 93.44 89 GLY A O 1
ATOM 663 N N . PHE A 1 90 ? 3.025 2.595 -5.178 1.00 89.75 90 PHE A N 1
ATOM 664 C CA . PHE A 1 90 ? 3.469 3.970 -4.953 1.00 89.75 90 PHE A CA 1
ATOM 665 C C . PHE A 1 90 ? 3.341 4.790 -6.241 1.00 89.75 90 PHE 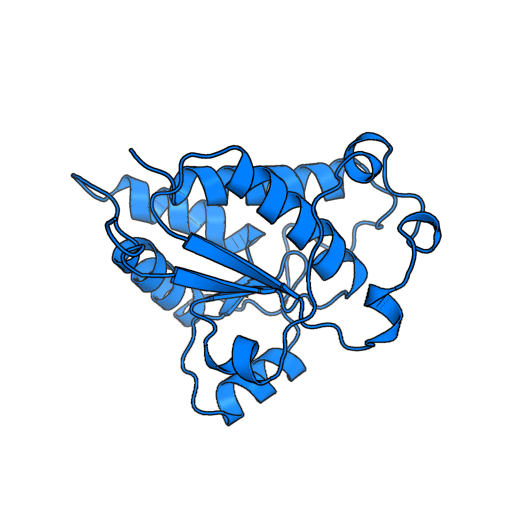A C 1
ATOM 667 O O . PHE A 1 90 ? 2.621 5.788 -6.259 1.00 89.75 90 PHE A O 1
ATOM 674 N N . SER A 1 91 ? 3.972 4.337 -7.331 1.00 85.31 91 SER A N 1
ATOM 675 C CA . SER A 1 91 ? 3.942 5.031 -8.632 1.00 85.31 91 SER A CA 1
ATOM 676 C C . SER A 1 91 ? 2.721 4.688 -9.494 1.00 85.31 91 SER A C 1
ATOM 678 O O . SER A 1 91 ? 2.409 5.383 -10.456 1.00 85.31 91 SER A O 1
ATOM 680 N N . GLY A 1 92 ? 2.000 3.645 -9.102 1.00 87.94 92 GLY A N 1
ATOM 681 C CA . GLY A 1 92 ? 0.900 3.035 -9.833 1.00 87.94 92 GLY A CA 1
ATOM 682 C C . GLY A 1 92 ? 0.714 1.615 -9.316 1.00 87.94 92 GLY A C 1
ATOM 683 O O . GLY A 1 92 ? 1.507 1.141 -8.495 1.00 87.94 92 GLY A O 1
ATOM 684 N N . VAL A 1 93 ? -0.335 0.926 -9.760 1.00 89.38 93 VAL A N 1
ATOM 685 C CA . VAL A 1 93 ? -0.546 -0.481 -9.394 1.00 89.38 93 VAL A CA 1
ATOM 686 C C . VAL A 1 93 ? -0.528 -1.364 -10.632 1.00 89.38 93 VAL A C 1
ATOM 688 O O . VAL A 1 93 ? -1.295 -1.171 -11.568 1.00 89.38 93 VAL A O 1
ATOM 691 N N . ASN A 1 94 ? 0.315 -2.391 -10.602 1.00 88.88 94 ASN A N 1
ATOM 692 C CA . ASN A 1 94 ? 0.445 -3.374 -11.663 1.00 88.88 94 ASN A CA 1
ATOM 693 C C . ASN A 1 94 ? -0.846 -4.196 -11.829 1.00 88.88 94 ASN A C 1
ATOM 695 O O . ASN A 1 94 ? -1.161 -5.090 -11.032 1.00 88.88 94 ASN A O 1
ATOM 699 N N . GLU A 1 95 ? -1.565 -3.921 -12.917 1.00 87.31 95 GLU A N 1
ATOM 700 C CA . GLU A 1 95 ? -2.826 -4.574 -13.270 1.00 87.31 95 GLU A CA 1
ATOM 701 C C . GLU A 1 95 ? -2.723 -6.094 -13.362 1.00 87.31 95 GLU A C 1
ATOM 703 O O . GLU A 1 95 ? -3.639 -6.799 -12.934 1.00 87.31 95 GLU A O 1
ATOM 708 N N . GLN A 1 96 ? -1.613 -6.624 -13.880 1.00 87.19 96 GLN A N 1
ATOM 709 C CA . GLN A 1 96 ? -1.443 -8.066 -14.031 1.00 87.19 96 GLN A CA 1
ATOM 710 C C . GLN A 1 96 ? -1.386 -8.753 -12.664 1.00 87.19 96 GLN A C 1
ATOM 712 O O . GLN A 1 96 ? -2.003 -9.802 -12.462 1.00 87.19 96 GLN A O 1
ATOM 717 N N . VAL A 1 97 ? -0.691 -8.152 -11.695 1.00 86.44 97 VAL A N 1
ATOM 718 C CA . VAL A 1 97 ? -0.644 -8.668 -10.319 1.00 86.44 97 VAL A CA 1
ATOM 719 C C . VAL A 1 97 ? -2.026 -8.588 -9.672 1.00 86.44 97 VAL A C 1
ATOM 721 O O . VAL A 1 97 ? -2.466 -9.557 -9.047 1.00 86.44 97 VAL A O 1
ATOM 724 N N . VAL A 1 98 ? -2.742 -7.479 -9.862 1.00 86.94 98 VAL A N 1
ATOM 725 C CA . VAL A 1 98 ? -4.112 -7.306 -9.357 1.00 86.94 98 VAL A CA 1
ATOM 726 C C . VAL A 1 98 ? -5.061 -8.344 -9.957 1.00 86.94 98 VAL A C 1
ATOM 728 O O . VAL A 1 98 ? -5.818 -8.981 -9.223 1.00 86.94 98 VAL A O 1
ATOM 731 N N . SER A 1 99 ? -4.993 -8.563 -11.270 1.00 87.75 99 SER A N 1
ATOM 732 C CA . SER A 1 99 ? -5.780 -9.570 -11.983 1.00 87.75 99 SER A CA 1
ATOM 733 C C . SER A 1 99 ? -5.517 -10.973 -11.434 1.00 87.75 99 SER A C 1
ATOM 735 O O . SER A 1 99 ? -6.459 -11.713 -11.142 1.00 87.75 99 SER A O 1
ATOM 737 N N . ASN A 1 100 ? -4.252 -11.316 -11.171 1.00 85.12 100 ASN A N 1
ATOM 738 C CA . ASN A 1 100 ? -3.875 -12.600 -10.577 1.00 85.12 100 ASN A CA 1
ATOM 739 C C . ASN A 1 100 ? -4.441 -12.774 -9.156 1.00 85.12 100 ASN A C 1
ATOM 741 O O . ASN A 1 100 ? -4.929 -13.850 -8.805 1.00 85.12 100 ASN A O 1
ATOM 745 N N . VAL A 1 101 ? -4.400 -11.720 -8.334 1.00 85.00 101 VAL A N 1
ATOM 746 C CA . VAL A 1 101 ? -4.959 -11.732 -6.972 1.00 85.00 101 VAL A CA 1
ATOM 747 C C . VAL A 1 101 ? -6.482 -11.890 -7.003 1.00 85.00 101 VAL A C 1
ATOM 749 O O . VAL A 1 101 ? -7.024 -12.723 -6.272 1.00 85.00 101 VAL A O 1
ATOM 752 N N . ARG A 1 102 ? -7.172 -11.153 -7.881 1.00 86.44 102 ARG A N 1
ATOM 753 C CA . ARG A 1 102 ? -8.633 -11.231 -8.054 1.00 86.44 102 ARG A CA 1
ATOM 754 C C . ARG A 1 102 ? -9.081 -12.580 -8.611 1.00 86.44 102 ARG A C 1
ATOM 756 O O . ARG A 1 102 ? -10.040 -13.155 -8.107 1.00 86.44 102 ARG A O 1
ATOM 763 N N . SER A 1 103 ? -8.345 -13.133 -9.575 1.00 85.06 103 SER A N 1
ATOM 764 C CA . SER A 1 103 ? -8.612 -14.460 -10.156 1.00 85.06 103 SER A CA 1
ATOM 765 C C . SER A 1 103 ? -8.510 -15.588 -9.125 1.00 85.06 103 SER A C 1
ATOM 767 O O . SER A 1 103 ? -9.136 -16.632 -9.277 1.00 85.06 103 SER A O 1
ATOM 769 N N . ALA A 1 104 ? -7.768 -15.375 -8.035 1.00 78.81 104 ALA A N 1
ATOM 770 C CA . ALA A 1 104 ? -7.710 -16.297 -6.905 1.00 78.81 104 ALA A CA 1
ATOM 771 C C . ALA A 1 104 ? -8.887 -16.146 -5.913 1.00 78.81 104 ALA A C 1
ATOM 773 O O . ALA A 1 104 ? -8.853 -16.755 -4.842 1.00 78.81 104 ALA A O 1
ATOM 774 N N . GLY A 1 105 ? -9.903 -15.339 -6.243 1.00 75.81 105 GLY A N 1
ATOM 775 C CA . GLY A 1 105 ? -11.098 -15.099 -5.428 1.00 75.81 105 GLY A CA 1
ATOM 776 C C . GLY A 1 105 ? -10.929 -14.037 -4.338 1.00 75.81 105 GLY A C 1
ATOM 777 O O . GLY A 1 105 ? -11.772 -13.943 -3.449 1.00 75.81 105 GLY A O 1
ATOM 778 N N . SER A 1 106 ? -9.846 -13.251 -4.366 1.00 81.50 106 SER A N 1
ATOM 779 C CA . SER A 1 106 ? -9.611 -12.196 -3.376 1.00 81.50 106 SER A CA 1
ATOM 780 C C . SER A 1 106 ? -10.309 -10.892 -3.767 1.00 81.50 106 SER A C 1
ATOM 782 O O . SER A 1 106 ? -10.086 -10.365 -4.856 1.00 81.50 106 SER A O 1
ATOM 784 N N . THR A 1 107 ? -11.103 -10.334 -2.852 1.00 83.38 107 THR A N 1
ATOM 785 C CA . THR A 1 107 ? -11.729 -9.005 -2.984 1.00 83.38 107 THR A CA 1
ATOM 786 C C . THR A 1 107 ? -10.913 -7.906 -2.305 1.00 83.38 107 THR A C 1
ATOM 788 O O . THR A 1 107 ? -11.455 -6.857 -1.983 1.00 83.38 107 THR A O 1
ATOM 791 N N . VAL A 1 108 ? -9.633 -8.158 -2.025 1.00 90.69 108 VAL A N 1
ATOM 792 C CA . VAL A 1 108 ? -8.751 -7.236 -1.301 1.00 90.69 108 VAL A CA 1
ATOM 793 C C . VAL A 1 108 ? -8.765 -5.824 -1.914 1.00 90.69 108 VAL A C 1
ATOM 795 O O . VAL A 1 108 ? -8.725 -5.700 -3.144 1.00 90.69 108 VAL A O 1
ATOM 798 N N . PRO A 1 109 ? -8.816 -4.754 -1.096 1.00 93.50 109 PRO A N 1
ATOM 799 C CA . PRO A 1 109 ? -8.746 -3.399 -1.618 1.00 93.50 109 PRO A CA 1
ATOM 800 C C . PRO A 1 109 ? -7.388 -3.168 -2.284 1.00 93.50 109 PRO A C 1
ATOM 802 O O . PRO A 1 109 ? -6.341 -3.561 -1.759 1.00 93.50 109 PRO A O 1
ATOM 805 N N . VAL A 1 110 ? -7.436 -2.531 -3.451 1.00 93.62 110 VAL A N 1
ATOM 806 C CA . VAL A 1 110 ? -6.270 -2.139 -4.241 1.00 93.62 110 VAL A CA 1
ATOM 807 C C . VAL A 1 110 ? -6.182 -0.624 -4.193 1.00 93.62 110 VAL A C 1
ATOM 809 O O . VAL A 1 110 ? -7.168 0.041 -4.503 1.00 93.62 110 VAL A O 1
ATOM 812 N N . ILE A 1 111 ? -5.037 -0.085 -3.787 1.00 93.50 111 ILE A N 1
ATOM 813 C CA . ILE A 1 111 ? -4.860 1.353 -3.587 1.00 93.50 111 ILE A CA 1
ATOM 814 C C . ILE A 1 111 ? -3.553 1.860 -4.200 1.00 93.50 111 ILE A C 1
ATOM 816 O O . ILE A 1 111 ? -2.541 1.164 -4.200 1.00 93.50 111 ILE A O 1
ATOM 820 N N . ASN A 1 112 ? -3.544 3.111 -4.647 1.00 92.19 112 ASN A N 1
ATOM 821 C CA . ASN A 1 112 ? -2.303 3.864 -4.759 1.00 92.19 112 ASN A CA 1
ATOM 822 C C . ASN A 1 112 ? -2.029 4.516 -3.396 1.00 92.19 112 ASN A C 1
ATOM 824 O O . ASN A 1 112 ? -2.891 5.228 -2.879 1.00 92.19 112 ASN A O 1
ATOM 828 N N . LEU A 1 113 ? -0.872 4.253 -2.788 1.00 92.75 113 LEU A N 1
ATOM 829 C CA . LEU A 1 113 ? -0.587 4.693 -1.425 1.00 92.75 113 LEU A CA 1
ATOM 830 C C . LEU A 1 113 ? -0.483 6.220 -1.319 1.00 92.75 113 LEU A C 1
ATOM 832 O O . LEU A 1 113 ? -0.993 6.783 -0.351 1.00 92.75 113 LEU A O 1
ATOM 836 N N . CYS A 1 114 ? 0.105 6.888 -2.313 1.00 89.25 114 CYS A N 1
ATOM 837 C CA . CYS A 1 114 ? 0.252 8.345 -2.327 1.00 89.25 114 CYS A CA 1
ATOM 838 C C . CYS A 1 114 ? -1.106 9.052 -2.355 1.00 89.25 114 CYS A C 1
ATOM 840 O O . CYS A 1 114 ? -1.321 9.989 -1.589 1.00 89.25 114 CYS A O 1
ATOM 842 N N . SER A 1 115 ? -2.050 8.555 -3.155 1.00 89.31 115 SER A N 1
ATOM 843 C CA . SER A 1 115 ? -3.413 9.100 -3.193 1.00 89.31 115 SER A CA 1
ATOM 844 C C . SER A 1 115 ? -4.268 8.648 -2.004 1.00 89.31 115 SER A C 1
ATOM 846 O O . SER A 1 115 ? -5.160 9.371 -1.560 1.00 89.31 115 SER A O 1
ATOM 848 N N . PHE A 1 116 ? -4.002 7.460 -1.452 1.00 92.75 116 PHE A N 1
ATOM 849 C CA . PHE A 1 116 ? -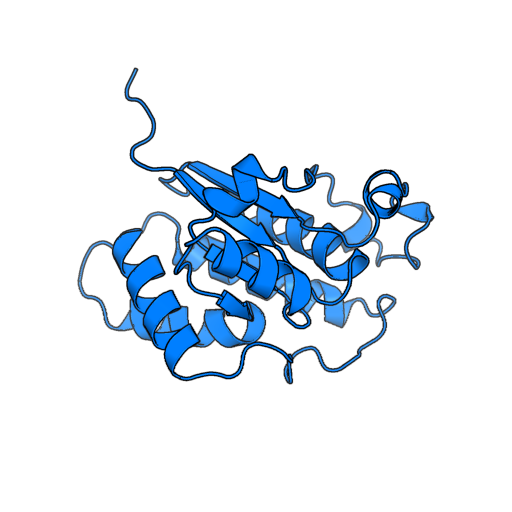4.780 6.915 -0.342 1.00 92.75 116 PHE A CA 1
ATOM 850 C C . PHE A 1 116 ? -4.466 7.570 1.000 1.00 92.75 116 PHE A C 1
ATOM 852 O O . PHE A 1 116 ? -5.386 7.789 1.782 1.00 92.75 116 PHE A O 1
ATOM 859 N N . VAL A 1 117 ? -3.201 7.870 1.305 1.00 93.31 117 VAL A N 1
ATOM 860 C CA . VAL A 1 117 ? -2.812 8.379 2.633 1.00 93.31 117 VAL A CA 1
ATOM 861 C C . VAL A 1 117 ? -3.566 9.659 3.031 1.00 93.31 117 VAL A C 1
ATOM 863 O O . VAL A 1 117 ? -4.115 9.673 4.134 1.00 93.31 117 VAL A O 1
ATOM 866 N N . PRO A 1 118 ? -3.704 10.690 2.173 1.00 90.69 118 PRO A N 1
ATOM 867 C CA . PRO A 1 118 ? -4.513 11.870 2.496 1.00 90.69 118 PRO A CA 1
ATOM 868 C C . PRO A 1 118 ? -5.988 11.540 2.781 1.00 90.69 118 PRO A C 1
ATOM 870 O O . PRO A 1 118 ? -6.592 12.087 3.710 1.00 90.69 118 PRO A O 1
ATOM 873 N N . ALA A 1 119 ? -6.570 10.611 2.016 1.00 91.12 119 ALA A N 1
ATOM 874 C CA . ALA A 1 119 ? -7.936 10.143 2.238 1.00 91.12 119 ALA A CA 1
ATOM 875 C C . ALA A 1 119 ? -8.058 9.375 3.565 1.00 91.12 119 ALA A C 1
ATOM 877 O O . ALA A 1 119 ? -8.977 9.621 4.341 1.00 91.12 119 ALA A O 1
ATOM 878 N N . LEU A 1 120 ? -7.094 8.502 3.872 1.00 92.81 120 LEU A N 1
ATOM 879 C CA . LEU A 1 120 ? -7.031 7.748 5.121 1.00 92.81 120 LEU A CA 1
ATOM 880 C C . LEU A 1 120 ? -6.911 8.675 6.334 1.00 92.81 120 LEU A C 1
ATOM 882 O O . LEU A 1 120 ? -7.582 8.467 7.341 1.00 92.81 120 LEU A O 1
ATOM 886 N N . GLU A 1 121 ? -6.062 9.697 6.266 1.00 91.81 121 GLU A N 1
ATOM 887 C CA . GLU A 1 121 ? -5.914 10.678 7.342 1.00 91.81 121 GLU A CA 1
ATOM 888 C C . GLU A 1 121 ? -7.209 11.454 7.583 1.00 91.81 121 GLU A C 1
ATOM 890 O O . GLU A 1 121 ? -7.588 11.662 8.739 1.00 91.81 121 GLU A O 1
ATOM 895 N N . THR A 1 122 ? -7.908 11.817 6.506 1.00 90.56 122 THR A N 1
ATOM 896 C CA . THR A 1 122 ? -9.211 12.486 6.569 1.00 90.56 122 THR A CA 1
ATOM 897 C C . THR A 1 122 ? -10.258 11.576 7.214 1.00 90.56 122 THR A C 1
ATOM 899 O O . THR A 1 122 ? -10.869 11.962 8.214 1.00 90.56 122 THR A O 1
ATOM 902 N N . ASP A 1 123 ? -10.406 10.343 6.721 1.00 88.38 123 ASP A N 1
ATOM 903 C CA . ASP A 1 123 ? -11.347 9.347 7.246 1.00 88.38 123 ASP A CA 1
ATOM 904 C C . ASP A 1 123 ? -11.081 9.057 8.730 1.00 88.38 123 ASP A C 1
ATOM 906 O O . ASP A 1 123 ? -11.983 9.092 9.569 1.00 88.38 123 ASP A O 1
ATOM 910 N N . LEU A 1 124 ? -9.819 8.818 9.092 1.00 86.88 124 LEU A N 1
ATOM 911 C CA . LEU A 1 124 ? -9.435 8.527 10.471 1.00 86.88 124 LEU A CA 1
ATOM 912 C C . LEU A 1 124 ? -9.452 9.766 11.377 1.00 86.88 124 LEU A C 1
ATOM 914 O O . LEU A 1 124 ? -9.425 9.609 12.599 1.00 86.88 124 LEU A O 1
ATOM 918 N N . GLY A 1 125 ? -9.444 10.978 10.824 1.00 84.50 125 GLY A N 1
ATOM 919 C CA . GLY A 1 125 ? -9.604 12.228 11.568 1.00 84.50 125 GLY A CA 1
ATOM 920 C C . GLY A 1 125 ? -11.038 12.452 12.051 1.00 84.50 125 GLY A C 1
ATOM 921 O O . GLY A 1 125 ? -11.247 13.094 13.078 1.00 84.50 125 GLY A O 1
ATOM 922 N N . GLN A 1 126 ? -12.022 11.874 11.357 1.00 85.25 126 GLN A N 1
ATOM 923 C CA . GLN A 1 126 ? -13.445 11.987 11.696 1.00 85.25 126 GLN A CA 1
ATOM 924 C C . GLN A 1 126 ? -13.898 10.986 12.771 1.00 85.25 126 GLN A C 1
ATOM 926 O O . GLN A 1 126 ? -14.954 11.155 13.387 1.00 85.25 126 GLN A O 1
ATOM 931 N N . ILE A 1 127 ? -13.108 9.940 13.023 1.00 83.56 127 ILE A N 1
ATOM 932 C CA . ILE A 1 127 ? -13.441 8.896 13.995 1.00 83.56 127 ILE A CA 1
ATOM 933 C C . ILE A 1 127 ? -13.160 9.391 15.417 1.00 83.56 127 ILE A C 1
ATOM 935 O O . ILE A 1 127 ? -12.024 9.701 15.777 1.00 83.56 127 ILE A O 1
ATOM 939 N N . LYS A 1 128 ? -14.199 9.393 16.259 1.00 76.25 128 LYS A N 1
ATOM 940 C CA . LYS A 1 128 ? -14.067 9.606 17.706 1.00 76.25 128 LYS A CA 1
ATOM 941 C C . LYS A 1 128 ? -13.739 8.275 18.392 1.00 76.25 128 LYS A C 1
ATOM 943 O O . LYS A 1 128 ? -14.525 7.335 18.306 1.00 76.25 128 LYS A O 1
ATOM 948 N N . GLY A 1 129 ? -12.612 8.211 19.101 1.00 74.81 129 GLY A N 1
ATOM 949 C CA . GLY A 1 129 ? -12.177 7.030 19.861 1.00 74.81 129 GLY A CA 1
ATOM 950 C C . GLY A 1 129 ? -11.029 6.253 19.208 1.00 74.81 129 GLY A C 1
ATOM 951 O O . GLY A 1 129 ? -10.313 6.779 18.357 1.00 74.81 129 GLY A O 1
ATOM 952 N N . ASN A 1 130 ? -10.832 5.003 19.641 1.00 75.94 130 ASN A N 1
ATOM 953 C CA . ASN A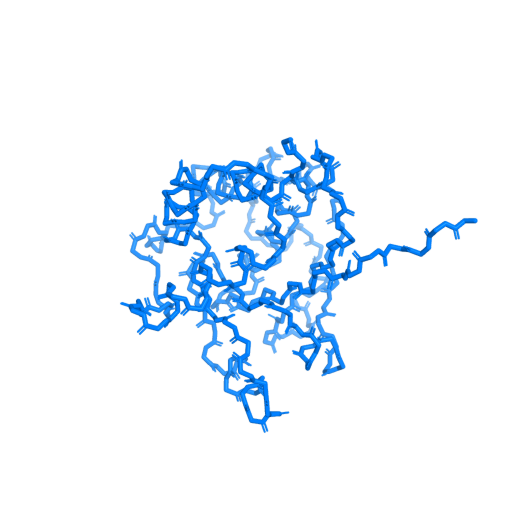 1 130 ? -9.693 4.192 19.209 1.00 75.94 130 ASN A CA 1
ATOM 954 C C . ASN A 1 130 ? -9.837 3.756 17.750 1.00 75.94 130 ASN A C 1
ATOM 956 O O . ASN A 1 130 ? -10.834 3.146 17.358 1.00 75.94 130 ASN A O 1
ATOM 960 N N . LYS A 1 131 ? -8.791 4.017 16.970 1.00 79.50 131 LYS A N 1
ATOM 961 C CA . LYS A 1 131 ? -8.666 3.559 15.588 1.00 79.50 131 LYS A CA 1
ATOM 962 C C . LYS A 1 131 ? -8.336 2.069 15.578 1.00 79.50 131 LYS A C 1
ATOM 964 O O . LYS A 1 131 ? -7.554 1.587 16.392 1.00 79.50 131 LYS A O 1
ATOM 969 N N . THR A 1 132 ? -8.944 1.334 14.658 1.00 81.44 132 THR A N 1
ATOM 970 C CA . THR A 1 132 ? -8.792 -0.120 14.521 1.00 81.44 132 THR A CA 1
ATOM 971 C C . THR A 1 132 ? -8.361 -0.490 13.104 1.00 81.44 132 THR A C 1
ATOM 973 O O . THR A 1 132 ? -8.578 0.274 12.164 1.00 81.44 132 THR A O 1
ATOM 976 N N . ILE A 1 133 ? -7.823 -1.702 12.919 1.00 82.69 133 ILE A N 1
ATOM 977 C CA . ILE A 1 133 ? -7.530 -2.265 11.583 1.00 82.69 133 ILE A CA 1
ATOM 978 C C . ILE A 1 133 ? -8.777 -2.258 10.699 1.00 82.69 133 ILE A C 1
ATOM 980 O O . ILE A 1 133 ? -8.696 -1.986 9.505 1.00 82.69 133 ILE A O 1
ATOM 984 N N . LYS A 1 134 ? -9.950 -2.511 11.287 1.00 86.00 134 LYS A N 1
ATOM 985 C CA . LYS A 1 134 ? -11.210 -2.449 10.553 1.00 86.00 134 LYS A CA 1
ATOM 986 C C . LYS A 1 134 ? -11.417 -1.067 9.926 1.00 86.00 134 LYS A C 1
ATOM 988 O O . LYS A 1 134 ? -11.819 -0.993 8.775 1.00 86.00 134 LYS A O 1
ATOM 993 N N . ASN A 1 135 ? -11.071 0.015 10.629 1.00 89.19 135 ASN A N 1
ATOM 994 C CA . ASN A 1 135 ? -11.172 1.363 10.066 1.00 89.19 135 ASN A CA 1
ATOM 995 C C . ASN A 1 135 ? -10.233 1.562 8.869 1.00 89.19 135 ASN A C 1
ATOM 997 O O . ASN A 1 135 ? -10.638 2.193 7.896 1.00 89.19 135 ASN A O 1
ATOM 1001 N N . LEU A 1 136 ? -9.020 0.999 8.910 1.00 90.56 136 LEU A N 1
ATOM 1002 C CA . LEU A 1 136 ? -8.112 0.986 7.760 1.00 90.56 136 LEU A CA 1
ATOM 1003 C C . LEU A 1 136 ? -8.735 0.232 6.577 1.00 90.56 136 LEU A C 1
ATOM 1005 O O . LEU A 1 136 ? -8.776 0.773 5.476 1.00 90.56 136 LEU A O 1
ATOM 1009 N N . HIS A 1 137 ? -9.239 -0.985 6.800 1.00 91.00 137 HIS A N 1
ATOM 1010 C CA . HIS A 1 137 ? -9.863 -1.782 5.742 1.00 91.00 137 HIS A CA 1
ATOM 1011 C C . HIS A 1 137 ? -11.078 -1.071 5.143 1.00 91.00 137 HIS A C 1
ATOM 1013 O O . HIS A 1 137 ? -11.149 -0.927 3.927 1.00 91.00 137 HIS A O 1
ATOM 1019 N N . ASP A 1 138 ? -11.997 -0.575 5.974 1.00 91.62 138 ASP A N 1
ATOM 1020 C CA . ASP A 1 138 ? -13.200 0.124 5.516 1.00 91.62 138 ASP A CA 1
ATOM 1021 C C . ASP A 1 138 ? -12.839 1.367 4.681 1.00 91.62 138 ASP A C 1
ATOM 1023 O O . ASP A 1 138 ? -13.459 1.620 3.648 1.00 91.62 138 ASP A O 1
ATOM 1027 N N . SER A 1 139 ? -11.807 2.117 5.090 1.00 93.19 139 SER A N 1
ATOM 1028 C CA . SER A 1 139 ? -11.315 3.284 4.339 1.00 93.19 139 SER A CA 1
ATOM 1029 C C . SER A 1 139 ? -10.669 2.868 3.017 1.00 93.19 139 SER A C 1
ATOM 1031 O O . SER A 1 139 ? -10.944 3.473 1.986 1.00 93.19 139 SER A O 1
ATOM 1033 N N . ALA A 1 140 ? -9.873 1.795 3.009 1.00 94.31 140 ALA A N 1
ATOM 1034 C CA . ALA A 1 140 ? -9.252 1.269 1.794 1.00 94.31 140 ALA A CA 1
ATOM 1035 C C . ALA A 1 140 ? -10.294 0.758 0.786 1.00 94.31 140 ALA A C 1
ATOM 1037 O O . ALA A 1 140 ? -10.175 1.033 -0.405 1.00 94.31 140 ALA A O 1
ATOM 1038 N N . TYR A 1 141 ? -11.346 0.074 1.247 1.00 93.62 141 TYR A N 1
ATOM 1039 C CA . TYR A 1 141 ? -12.461 -0.354 0.396 1.00 93.62 141 TYR A CA 1
ATOM 1040 C C . TYR A 1 141 ? -13.220 0.833 -0.198 1.00 93.62 141 TYR A C 1
ATOM 1042 O O . TYR A 1 141 ? -13.471 0.851 -1.403 1.00 93.62 141 TYR A O 1
ATOM 1050 N N . ARG A 1 142 ? -13.559 1.839 0.622 1.00 92.75 142 ARG A N 1
ATOM 1051 C CA . ARG A 1 142 ? -14.206 3.065 0.129 1.00 92.75 142 ARG A CA 1
ATOM 1052 C C . ARG A 1 142 ? -13.331 3.792 -0.883 1.00 92.75 142 ARG A C 1
ATOM 1054 O O . ARG A 1 142 ? -13.839 4.234 -1.907 1.00 92.75 142 ARG A O 1
ATOM 1061 N N . PHE A 1 143 ? -12.034 3.904 -0.616 1.00 92.31 143 PHE A N 1
ATOM 1062 C CA . PHE A 1 143 ? -11.102 4.553 -1.527 1.00 92.31 143 PHE A CA 1
ATOM 1063 C C . PHE A 1 143 ? -11.016 3.801 -2.860 1.00 92.31 143 PHE A C 1
ATOM 1065 O O . PHE A 1 143 ? -11.228 4.404 -3.909 1.00 92.31 143 PHE A O 1
ATOM 1072 N N . ALA A 1 144 ? -10.796 2.484 -2.819 1.00 90.69 144 ALA A N 1
ATOM 1073 C CA . ALA A 1 144 ? -10.668 1.640 -4.006 1.00 90.69 144 ALA A CA 1
ATOM 1074 C C . ALA A 1 144 ? -11.942 1.598 -4.868 1.00 90.69 144 ALA A C 1
ATOM 1076 O O . ALA A 1 144 ? -11.855 1.420 -6.078 1.00 90.69 144 ALA A O 1
ATOM 1077 N N . ALA A 1 145 ? -13.125 1.759 -4.268 1.00 88.50 145 ALA A N 1
ATOM 1078 C CA . ALA A 1 145 ? -14.390 1.792 -5.003 1.00 88.50 145 ALA A CA 1
ATOM 1079 C C . ALA A 1 145 ? -14.609 3.098 -5.788 1.00 88.50 145 ALA A C 1
ATOM 1081 O O . ALA A 1 145 ? -15.367 3.100 -6.754 1.00 88.50 145 ALA A O 1
ATOM 1082 N N . ASN A 1 146 ? -13.973 4.196 -5.368 1.00 86.25 146 ASN A N 1
ATOM 1083 C CA . ASN A 1 146 ? -14.243 5.541 -5.887 1.00 86.25 146 ASN A CA 1
ATOM 1084 C C . ASN A 1 146 ? -13.074 6.156 -6.669 1.00 86.25 146 ASN A C 1
ATOM 1086 O O . ASN A 1 146 ? -13.234 7.236 -7.229 1.00 86.25 146 ASN A O 1
ATOM 1090 N N . ASN A 1 147 ? -11.907 5.510 -6.694 1.00 82.94 147 ASN A N 1
ATOM 1091 C CA . ASN A 1 147 ? -10.701 6.058 -7.311 1.00 82.94 147 ASN A CA 1
ATOM 1092 C C . ASN A 1 147 ? -10.115 5.074 -8.318 1.00 82.94 147 ASN A C 1
ATOM 1094 O O . ASN A 1 147 ? -10.076 3.867 -8.070 1.00 82.94 147 ASN A O 1
ATOM 1098 N N . ASN A 1 148 ? -9.608 5.601 -9.434 1.00 72.88 148 ASN A N 1
ATOM 1099 C CA . ASN A 1 148 ? -8.759 4.823 -10.320 1.00 72.88 148 ASN A CA 1
ATOM 1100 C C . ASN A 1 148 ? -7.343 4.797 -9.733 1.00 72.88 148 ASN A C 1
ATOM 1102 O O . ASN A 1 148 ? -6.727 5.839 -9.548 1.00 72.88 148 ASN A O 1
ATOM 1106 N N . VAL A 1 149 ? -6.860 3.609 -9.382 1.00 70.56 149 VAL A N 1
ATOM 1107 C CA . VAL A 1 149 ? -5.616 3.414 -8.611 1.00 70.56 149 VAL A CA 1
ATOM 1108 C C . VAL A 1 149 ? -4.433 2.993 -9.480 1.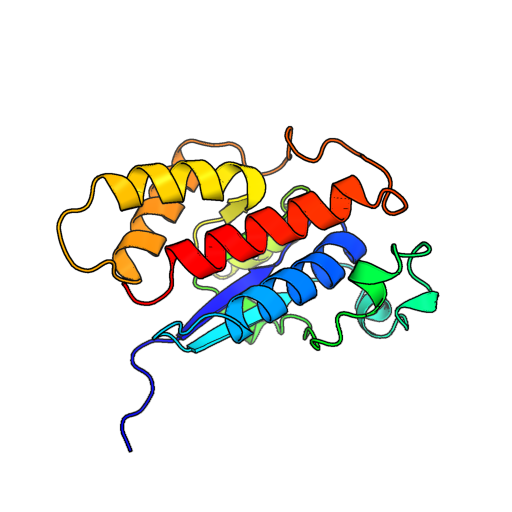00 70.56 149 VAL A C 1
ATOM 1110 O O . VAL A 1 149 ? -3.367 2.679 -8.957 1.00 70.56 149 VAL A O 1
ATOM 1113 N N . LEU A 1 150 ? -4.655 2.922 -10.791 1.00 67.50 150 LEU A N 1
ATOM 1114 C CA . LEU A 1 150 ? -3.719 2.352 -11.752 1.00 67.50 150 LEU A CA 1
ATOM 1115 C C . LEU A 1 150 ? -2.539 3.285 -12.028 1.00 67.50 150 LEU A C 1
ATOM 1117 O O . LEU A 1 150 ? -1.410 2.804 -12.083 1.00 67.50 150 LEU A O 1
ATOM 1121 N N . ASP A 1 151 ? -2.789 4.594 -12.047 1.00 68.19 151 ASP A N 1
ATOM 1122 C CA . ASP A 1 151 ? -1.780 5.632 -12.250 1.00 68.19 151 ASP A CA 1
ATOM 1123 C C . ASP A 1 151 ? -1.666 6.546 -11.020 1.00 68.19 151 ASP A C 1
ATOM 1125 O O . ASP A 1 151 ? -2.618 6.710 -10.249 1.00 68.19 151 ASP A O 1
ATOM 1129 N N . CYS A 1 152 ? -0.482 7.127 -10.814 1.00 69.81 152 CYS A N 1
ATOM 1130 C CA . CYS A 1 152 ? -0.228 8.098 -9.755 1.00 69.81 152 CYS A CA 1
ATOM 1131 C C . CYS A 1 152 ? 0.102 9.475 -10.331 1.00 69.81 152 CYS A C 1
ATOM 1133 O O . CYS A 1 152 ? 1.240 9.725 -10.729 1.00 69.81 152 CYS A O 1
ATOM 1135 N N . ASP A 1 153 ? -0.862 10.392 -10.267 1.00 60.66 153 ASP A N 1
ATOM 1136 C CA . ASP A 1 153 ? -0.665 11.791 -10.674 1.00 60.66 153 ASP A CA 1
ATOM 1137 C C . ASP A 1 153 ? 0.306 12.542 -9.735 1.00 60.66 153 ASP A C 1
ATOM 1139 O O . ASP A 1 153 ? 0.903 13.549 -10.097 1.00 60.66 153 ASP A O 1
ATOM 1143 N N . VAL A 1 154 ? 0.491 12.049 -8.502 1.00 59.50 154 VAL A N 1
ATOM 1144 C CA . VAL A 1 154 ? 1.398 12.645 -7.499 1.00 59.50 154 VAL A CA 1
ATOM 1145 C C . VAL A 1 154 ? 2.856 12.251 -7.750 1.00 59.50 154 VAL A C 1
ATOM 1147 O O . VAL A 1 154 ? 3.774 12.987 -7.396 1.00 59.50 154 VAL A O 1
ATOM 1150 N N . CYS A 1 155 ? 3.078 11.083 -8.354 1.00 60.12 155 CYS A N 1
ATOM 1151 C CA . CYS A 1 155 ? 4.401 10.517 -8.606 1.00 60.12 155 CYS A CA 1
ATOM 1152 C C . CYS A 1 155 ? 4.771 10.524 -10.096 1.00 60.12 155 CYS A C 1
ATOM 1154 O O . CYS A 1 155 ? 5.689 9.792 -10.467 1.00 60.12 155 CYS A O 1
ATOM 1156 N N . GLU A 1 156 ? 4.064 11.297 -10.934 1.00 53.62 156 GLU A N 1
ATOM 1157 C CA . GLU A 1 156 ? 4.220 11.343 -12.396 1.00 53.62 156 GLU A CA 1
ATOM 1158 C C . GLU A 1 156 ? 5.688 11.230 -12.841 1.00 53.62 156 GLU A C 1
ATOM 1160 O O . GLU A 1 156 ? 6.432 12.202 -12.802 1.00 53.62 156 GLU A O 1
ATOM 1165 N N . ARG A 1 157 ? 6.103 10.031 -13.283 1.00 52.03 157 ARG A N 1
ATOM 1166 C CA . ARG A 1 157 ? 7.342 9.708 -14.029 1.00 52.03 157 ARG A CA 1
ATOM 1167 C C . ARG A 1 157 ? 8.604 10.516 -13.667 1.00 52.03 157 ARG A C 1
ATOM 1169 O O . ARG A 1 157 ? 9.409 10.826 -14.549 1.00 52.03 157 ARG A O 1
ATOM 1176 N N . HIS A 1 158 ? 8.811 10.864 -12.402 1.00 53.81 158 HIS A N 1
ATOM 1177 C CA . HIS A 1 158 ? 10.043 11.520 -11.974 1.00 53.81 158 HIS A CA 1
ATOM 1178 C C . HIS A 1 158 ? 11.063 10.442 -11.622 1.00 53.81 158 HIS A C 1
ATOM 1180 O O . HIS A 1 158 ? 10.997 9.799 -10.584 1.00 53.81 158 HIS A O 1
ATOM 1186 N N . ARG A 1 159 ? 11.923 10.200 -12.617 1.00 61.56 159 ARG A N 1
ATOM 1187 C CA . ARG A 1 159 ? 13.323 9.778 -12.539 1.00 61.56 159 ARG A CA 1
ATOM 1188 C C . ARG A 1 159 ? 13.778 9.259 -11.168 1.00 61.56 159 ARG A C 1
ATOM 1190 O O . ARG A 1 159 ? 13.948 10.027 -10.231 1.00 61.56 159 ARG A O 1
ATOM 1197 N N . GLU A 1 160 ? 14.044 7.955 -11.098 1.00 61.00 160 GLU A N 1
ATOM 1198 C CA . GLU A 1 160 ? 14.579 7.247 -9.925 1.00 61.00 160 GLU A CA 1
ATOM 1199 C C . GLU A 1 160 ? 15.888 7.853 -9.358 1.00 61.00 160 GLU A C 1
ATOM 1201 O O . GLU A 1 160 ? 16.302 7.491 -8.260 1.00 61.00 160 GLU A O 1
ATOM 1206 N N . ASP A 1 161 ? 16.547 8.772 -10.070 1.00 64.19 161 ASP A N 1
ATOM 1207 C CA . ASP A 1 161 ? 17.692 9.568 -9.612 1.00 64.19 161 ASP A CA 1
ATOM 1208 C C . ASP A 1 161 ? 17.323 10.834 -8.799 1.00 64.19 161 ASP A C 1
ATOM 1210 O O . ASP A 1 161 ? 18.215 11.465 -8.232 1.00 64.19 161 ASP A O 1
ATOM 1214 N N . ASP A 1 162 ? 16.043 11.208 -8.685 1.00 76.19 162 ASP A N 1
ATOM 1215 C CA . ASP A 1 162 ? 15.595 12.368 -7.898 1.00 76.19 162 ASP A CA 1
ATOM 1216 C C . ASP A 1 162 ? 15.416 12.023 -6.407 1.00 76.19 162 ASP A C 1
ATOM 1218 O O . ASP A 1 162 ? 14.613 11.174 -6.012 1.00 76.19 162 ASP A O 1
ATOM 1222 N N . GLU A 1 163 ? 16.140 12.728 -5.539 1.00 78.69 163 GLU A N 1
ATOM 1223 C CA . GLU A 1 163 ? 16.007 12.602 -4.087 1.00 78.69 163 GLU A CA 1
ATOM 1224 C C . GLU A 1 163 ? 14.615 12.986 -3.580 1.00 78.69 163 GLU A C 1
ATOM 1226 O O . GLU A 1 163 ? 14.063 12.308 -2.710 1.00 78.69 163 GLU A O 1
ATOM 1231 N N . SER A 1 164 ? 14.008 14.015 -4.167 1.00 81.88 164 SER A N 1
ATOM 1232 C CA . SER A 1 164 ? 12.679 14.501 -3.784 1.00 81.88 164 SER A CA 1
ATOM 1233 C C . SER A 1 164 ? 11.609 13.438 -4.028 1.00 81.88 164 SER A C 1
ATOM 1235 O O . SER A 1 164 ? 10.683 13.292 -3.231 1.00 81.88 164 SER A O 1
ATOM 1237 N N . TYR A 1 165 ? 11.764 12.650 -5.094 1.00 83.56 165 TYR A N 1
ATOM 1238 C CA . TYR A 1 165 ? 10.869 11.545 -5.422 1.00 83.56 165 TYR A CA 1
ATOM 1239 C C . TYR A 1 165 ? 10.847 10.489 -4.309 1.00 83.56 165 TYR A C 1
ATOM 1241 O O . TYR A 1 165 ? 9.787 10.144 -3.776 1.00 83.56 165 TYR A O 1
ATOM 1249 N N . TRP A 1 166 ? 12.022 10.019 -3.892 1.00 85.62 166 TRP A N 1
ATOM 1250 C CA . TRP A 1 166 ? 12.120 9.013 -2.837 1.00 85.62 166 TRP A CA 1
ATOM 1251 C C . TRP A 1 166 ? 11.745 9.551 -1.460 1.00 85.62 166 TRP A C 1
ATOM 1253 O O . TRP A 1 166 ? 11.151 8.820 -0.665 1.00 85.62 166 TRP A O 1
ATOM 1263 N N . LEU A 1 167 ? 12.045 10.822 -1.177 1.00 84.81 167 LEU A N 1
ATOM 1264 C CA . LEU A 1 167 ? 11.598 11.483 0.048 1.00 84.81 167 LEU A CA 1
ATOM 1265 C C . LEU A 1 167 ? 10.070 11.566 0.116 1.00 84.81 167 LEU A C 1
ATOM 1267 O O . LEU A 1 167 ? 9.509 11.309 1.179 1.00 84.81 167 LEU A O 1
ATOM 1271 N N . ASN A 1 168 ? 9.387 11.825 -1.002 1.00 86.69 168 ASN A N 1
ATOM 1272 C CA . ASN A 1 168 ? 7.923 11.806 -1.054 1.00 86.69 168 ASN A CA 1
ATOM 1273 C C . ASN A 1 168 ? 7.360 10.405 -0.770 1.00 86.69 168 ASN A C 1
ATOM 1275 O O . ASN A 1 168 ? 6.430 10.263 0.025 1.00 86.69 168 ASN A O 1
ATOM 1279 N N . ILE A 1 169 ? 7.947 9.351 -1.351 1.00 89.50 169 ILE A N 1
ATOM 1280 C CA . ILE A 1 169 ? 7.559 7.961 -1.046 1.00 89.50 169 ILE A CA 1
ATOM 1281 C C . ILE A 1 169 ? 7.787 7.641 0.439 1.00 89.50 169 ILE A C 1
ATOM 1283 O O . ILE A 1 169 ? 6.940 7.012 1.082 1.00 89.50 169 ILE A O 1
ATOM 1287 N N . ALA A 1 170 ? 8.916 8.082 0.998 1.00 89.00 170 ALA A N 1
ATOM 1288 C CA . ALA A 1 170 ? 9.239 7.890 2.406 1.00 89.00 170 ALA A CA 1
ATOM 1289 C C . ALA A 1 170 ? 8.255 8.628 3.330 1.00 89.00 170 ALA A C 1
ATOM 1291 O O . ALA A 1 170 ? 7.793 8.035 4.307 1.00 89.00 170 ALA A O 1
ATOM 1292 N N . ASP A 1 171 ? 7.893 9.876 3.010 1.00 89.38 171 ASP A N 1
ATOM 1293 C CA . ASP A 1 171 ? 6.898 10.664 3.751 1.00 89.38 171 ASP A CA 1
ATOM 1294 C C . ASP A 1 171 ? 5.533 9.971 3.755 1.00 89.38 171 ASP A C 1
ATOM 1296 O O . ASP A 1 171 ? 4.949 9.738 4.815 1.00 89.38 171 ASP A O 1
ATOM 1300 N N . VAL A 1 172 ? 5.058 9.544 2.584 1.00 91.62 172 VAL A N 1
ATOM 1301 C CA . VAL A 1 172 ? 3.793 8.813 2.444 1.00 91.62 172 VAL A CA 1
ATOM 1302 C C . VAL A 1 172 ? 3.819 7.516 3.261 1.00 91.62 172 VAL A C 1
ATOM 1304 O O . VAL A 1 172 ? 2.870 7.227 3.996 1.00 91.62 172 VAL A O 1
ATOM 1307 N N . GLY A 1 173 ? 4.914 6.751 3.206 1.00 92.56 173 GLY A N 1
ATOM 1308 C CA . GLY A 1 173 ? 5.098 5.551 4.027 1.00 92.56 173 GLY A CA 1
ATOM 1309 C C . GLY A 1 173 ? 5.089 5.848 5.532 1.00 92.56 173 GLY A C 1
ATOM 1310 O O . GLY A 1 173 ? 4.443 5.134 6.305 1.00 92.56 173 GLY A O 1
ATOM 1311 N N . ALA A 1 174 ? 5.747 6.929 5.958 1.00 91.31 174 ALA A N 1
ATOM 1312 C CA . ALA A 1 174 ? 5.780 7.378 7.348 1.00 91.31 174 ALA A CA 1
ATOM 1313 C C . ALA A 1 174 ? 4.397 7.801 7.852 1.00 91.31 174 ALA A C 1
ATOM 1315 O O . ALA A 1 174 ? 3.978 7.386 8.936 1.00 91.31 174 ALA A O 1
ATOM 1316 N N . ARG A 1 175 ? 3.663 8.581 7.059 1.00 92.38 175 ARG A N 1
ATOM 1317 C CA . ARG A 1 175 ? 2.298 9.022 7.363 1.00 92.38 175 ARG A CA 1
ATOM 1318 C C . ARG A 1 175 ? 1.326 7.856 7.425 1.00 92.38 175 ARG A C 1
ATOM 1320 O O . ARG A 1 175 ? 0.551 7.769 8.377 1.00 92.38 175 ARG A O 1
ATOM 1327 N N . PHE A 1 176 ? 1.435 6.899 6.503 1.00 93.19 176 PHE A N 1
ATOM 1328 C CA . PHE A 1 176 ? 0.684 5.649 6.576 1.00 93.19 176 PHE A CA 1
ATOM 1329 C C . PHE A 1 176 ? 0.970 4.890 7.879 1.00 93.19 176 PHE A C 1
ATOM 1331 O O . PHE A 1 176 ? 0.038 4.531 8.600 1.00 93.19 176 PHE A O 1
ATOM 1338 N N . ALA A 1 177 ? 2.247 4.696 8.227 1.00 91.06 177 ALA A N 1
ATOM 1339 C CA . ALA A 1 177 ? 2.641 4.019 9.461 1.00 91.06 177 ALA A CA 1
ATOM 1340 C C . ALA A 1 177 ? 2.098 4.735 10.712 1.00 91.06 177 ALA A C 1
ATOM 1342 O O . ALA A 1 177 ? 1.599 4.083 11.628 1.00 91.06 177 ALA A O 1
ATOM 1343 N N . VAL A 1 178 ? 2.127 6.073 10.740 1.00 89.06 178 VAL A N 1
ATOM 1344 C CA . VAL A 1 178 ? 1.517 6.879 11.812 1.00 89.06 178 VAL A CA 1
ATOM 1345 C C . VAL A 1 178 ? 0.006 6.668 11.869 1.00 89.06 178 VAL A C 1
ATOM 1347 O O . VAL A 1 178 ? -0.534 6.456 12.956 1.00 89.06 178 VAL A O 1
ATOM 1350 N N . ALA A 1 179 ? -0.677 6.701 10.724 1.00 88.00 179 ALA A N 1
ATOM 1351 C CA . ALA A 1 179 ? -2.127 6.571 10.641 1.00 88.00 179 ALA A CA 1
ATOM 1352 C C . ALA A 1 179 ? -2.636 5.241 11.223 1.00 88.00 179 ALA A C 1
ATOM 1354 O O . ALA A 1 179 ? -3.709 5.220 11.831 1.00 88.00 179 ALA A O 1
ATOM 1355 N N . ILE A 1 180 ? -1.853 4.164 11.083 1.00 86.12 180 ILE A N 1
ATOM 1356 C CA . ILE A 1 180 ? -2.203 2.816 11.559 1.00 86.12 180 ILE A CA 1
ATOM 1357 C C . ILE A 1 180 ? -1.543 2.428 12.895 1.00 86.12 180 ILE A C 1
ATOM 1359 O O . ILE A 1 180 ? -1.783 1.329 13.397 1.00 86.12 180 ILE A O 1
ATOM 1363 N N . SER A 1 181 ? -0.699 3.293 13.464 1.00 82.12 181 SER A N 1
ATOM 1364 C CA . SER A 1 181 ? -0.051 3.069 14.765 1.00 82.12 181 SER A CA 1
ATOM 1365 C C . SER A 1 181 ? -0.994 3.321 15.951 1.00 82.12 181 SER A C 1
ATOM 1367 O O . SER A 1 181 ? -2.034 3.966 15.790 1.00 82.12 181 SER A O 1
ATOM 1369 N N . LYS A 1 182 ? -0.624 2.840 17.155 1.00 62.81 182 LYS A N 1
ATOM 1370 C CA . LYS A 1 182 ? -1.331 3.185 18.406 1.00 62.81 182 LYS A CA 1
ATOM 1371 C C . LYS A 1 182 ? -1.506 4.691 18.514 1.00 62.81 182 LYS A C 1
ATOM 1373 O O . LYS A 1 182 ? -0.512 5.415 18.569 1.00 62.81 182 LYS A O 1
ATOM 1378 N N . LYS A 1 183 ? -2.751 5.134 18.653 1.00 54.91 183 LYS A N 1
ATOM 1379 C CA . LYS A 1 183 ? -3.052 6.325 19.443 1.00 54.91 183 LYS A CA 1
ATOM 1380 C C . LYS A 1 183 ? -3.666 5.876 20.754 1.00 54.91 183 LYS A C 1
ATOM 1382 O O . LYS A 1 183 ? -4.596 5.042 20.687 1.00 54.91 183 LYS A O 1
#